Protein AF-A0A382LH68-F1 (afdb_monomer_lite)

Foldseek 3Di:
DDDDPDCPDPVVVVVVVVVFVVVCVVVVNPPNDGDDDDPDDPVVVVVVCCVPVDDPPDDDDD

Radius of gyration: 15.88 Å; chains: 1; bounding box: 38×28×43 Å

pLDDT: mean 94.2, std 4.14, range [74.12, 98.5]

Secondary structure (DSSP, 8-state):
------TT-HHHHHHHHHHHHHHHHHTT-TTT-------S-HHHHHHHHHHHHS-TT-----

Structure (mmCIF, N/CA/C/O backbone):
data_AF-A0A382LH68-F1
#
_entry.id   AF-A0A382LH68-F1
#
loop_
_atom_site.group_PDB
_atom_site.id
_atom_site.type_symbol
_atom_site.label_atom_id
_atom_site.label_alt_id
_atom_site.label_comp_id
_atom_site.label_asym_id
_atom_site.label_entity_id
_atom_site.label_seq_id
_atom_site.pdbx_PDB_ins_code
_atom_site.Cartn_x
_atom_site.Cartn_y
_atom_site.Cartn_z
_atom_site.occupancy
_atom_site.B_iso_or_equiv
_atom_site.auth_seq_id
_atom_site.auth_comp_id
_atom_site.auth_asym_id
_atom_site.auth_atom_id
_atom_site.pdbx_PDB_model_num
ATOM 1 N N . MET A 1 1 ? 23.376 6.370 -21.767 1.00 74.12 1 MET A N 1
ATOM 2 C CA . MET A 1 1 ? 22.728 7.408 -20.937 1.00 74.12 1 MET A CA 1
ATOM 3 C C . MET A 1 1 ? 21.752 6.694 -20.016 1.00 74.12 1 MET A C 1
ATOM 5 O O . MET A 1 1 ? 21.038 5.835 -20.516 1.00 74.12 1 MET A O 1
ATOM 9 N N . LEU A 1 2 ? 21.792 6.939 -18.704 1.00 84.44 2 LEU A N 1
ATOM 10 C CA . LEU A 1 2 ? 20.882 6.284 -17.755 1.00 84.44 2 LEU A CA 1
ATOM 11 C C . LEU A 1 2 ? 19.466 6.856 -17.918 1.00 84.44 2 LEU A C 1
ATOM 13 O O . LEU A 1 2 ? 19.319 8.052 -18.161 1.00 84.44 2 LEU A O 1
ATOM 17 N N . HIS A 1 3 ? 18.451 5.995 -17.828 1.00 85.56 3 HIS A N 1
ATOM 18 C CA . HIS A 1 3 ? 17.044 6.400 -17.868 1.00 85.56 3 HIS A CA 1
ATOM 19 C C . HIS A 1 3 ? 16.586 6.788 -16.463 1.00 85.56 3 HIS A C 1
ATOM 21 O O . HIS A 1 3 ? 16.789 6.017 -15.524 1.00 85.56 3 HIS A O 1
ATOM 27 N N . ASP A 1 4 ? 15.991 7.970 -16.325 1.00 87.50 4 ASP A N 1
ATOM 28 C CA . ASP A 1 4 ? 15.413 8.429 -15.063 1.00 87.50 4 ASP A CA 1
ATOM 29 C C . ASP A 1 4 ? 13.989 7.881 -14.909 1.00 87.50 4 ASP A C 1
ATOM 31 O O . ASP A 1 4 ? 13.079 8.213 -15.673 1.00 87.50 4 ASP A O 1
ATOM 35 N N . TRP A 1 5 ? 13.800 7.021 -13.911 1.00 86.06 5 TRP A N 1
ATOM 36 C CA . TRP A 1 5 ? 12.522 6.392 -13.600 1.00 86.06 5 TRP A CA 1
ATOM 37 C C . TRP A 1 5 ? 11.693 7.297 -12.690 1.00 86.06 5 TRP A C 1
ATOM 39 O O . TRP A 1 5 ? 11.490 7.015 -11.509 1.00 86.06 5 TRP A O 1
ATOM 49 N N . GLY A 1 6 ? 11.198 8.400 -13.248 1.00 90.62 6 GLY A N 1
ATOM 50 C CA . GLY A 1 6 ? 10.268 9.272 -12.538 1.00 90.62 6 GLY A CA 1
ATOM 51 C C . GLY A 1 6 ? 8.970 8.547 -12.154 1.00 90.62 6 GLY A C 1
ATOM 52 O O . GLY A 1 6 ? 8.553 7.584 -12.795 1.00 90.62 6 GLY A O 1
ATOM 53 N N . SER A 1 7 ? 8.253 9.054 -11.149 1.00 90.25 7 SER A N 1
ATOM 54 C CA . SER A 1 7 ? 7.010 8.436 -10.641 1.00 90.25 7 SER A CA 1
ATOM 55 C C . SER A 1 7 ? 5.872 8.332 -11.668 1.00 90.25 7 SER A C 1
ATOM 57 O O . SER A 1 7 ? 4.930 7.564 -11.477 1.00 90.25 7 SER A O 1
ATOM 59 N N . ARG A 1 8 ? 5.953 9.101 -12.760 1.00 93.06 8 ARG A N 1
ATOM 60 C CA . ARG A 1 8 ? 5.011 9.070 -13.890 1.00 93.06 8 ARG A CA 1
ATOM 61 C C . ARG A 1 8 ? 5.469 8.170 -15.040 1.00 93.06 8 ARG A C 1
ATOM 63 O O . ARG A 1 8 ? 4.745 8.042 -16.026 1.00 93.06 8 ARG A O 1
ATOM 70 N N . ASP A 1 9 ? 6.652 7.571 -14.937 1.00 96.19 9 ASP A N 1
ATOM 71 C CA . ASP A 1 9 ? 7.144 6.627 -15.929 1.00 96.19 9 ASP A CA 1
ATOM 72 C C . ASP A 1 9 ? 6.255 5.373 -15.957 1.00 96.19 9 ASP A C 1
ATOM 74 O O . ASP A 1 9 ? 5.871 4.824 -14.920 1.00 96.19 9 ASP A O 1
ATOM 78 N N . LYS A 1 10 ? 5.922 4.908 -17.165 1.00 95.56 10 LYS A N 1
ATOM 79 C CA . LYS A 1 10 ? 5.015 3.773 -17.366 1.00 95.56 10 LYS A CA 1
ATOM 80 C C . LYS A 1 10 ? 5.524 2.492 -16.713 1.00 95.56 10 LYS A C 1
ATOM 82 O O . LYS A 1 10 ? 4.716 1.780 -16.120 1.00 95.56 10 LYS A O 1
ATOM 87 N N . ASN A 1 11 ? 6.822 2.196 -16.784 1.00 94.88 11 ASN A N 1
ATOM 88 C CA . ASN A 1 11 ? 7.330 0.962 -16.190 1.00 94.88 11 ASN A CA 1
ATOM 89 C C . ASN A 1 11 ? 7.443 1.093 -14.669 1.00 94.88 11 ASN A C 1
ATOM 91 O O . ASN A 1 11 ? 7.225 0.105 -13.977 1.00 94.88 11 ASN A O 1
ATOM 95 N N . PHE A 1 12 ? 7.698 2.291 -14.125 1.00 94.38 12 PHE A N 1
ATOM 96 C CA . PHE A 1 12 ? 7.640 2.505 -12.673 1.00 94.38 12 PHE A CA 1
ATOM 97 C C . PHE A 1 12 ? 6.216 2.309 -12.130 1.00 94.38 12 PHE A C 1
ATOM 99 O O . PHE A 1 12 ? 6.013 1.666 -11.095 1.00 94.38 12 PHE A O 1
ATOM 106 N N . ILE A 1 13 ? 5.212 2.813 -12.855 1.00 95.56 13 ILE A N 1
ATOM 107 C CA . ILE A 1 13 ? 3.796 2.600 -12.533 1.00 95.56 13 ILE A CA 1
ATOM 108 C C . ILE A 1 13 ? 3.442 1.109 -12.612 1.00 95.56 13 ILE A C 1
ATOM 110 O O . ILE A 1 13 ? 2.774 0.593 -11.713 1.00 95.56 13 ILE A O 1
ATOM 114 N N . GLU A 1 14 ? 3.881 0.407 -13.660 1.00 96.94 14 GLU A N 1
ATOM 115 C CA . GLU A 1 14 ? 3.600 -1.024 -13.818 1.00 96.94 14 GLU A CA 1
ATOM 116 C C . GLU A 1 14 ? 4.296 -1.869 -12.747 1.00 96.94 14 GLU A C 1
ATOM 118 O O . GLU A 1 14 ? 3.679 -2.770 -12.180 1.00 96.94 14 GLU A O 1
ATOM 123 N N . LEU A 1 15 ? 5.533 -1.527 -12.382 1.00 95.19 15 LEU A N 1
ATOM 124 C CA . LEU A 1 15 ? 6.252 -2.169 -11.285 1.00 95.19 15 LEU A CA 1
ATOM 125 C C . LEU A 1 15 ? 5.487 -2.029 -9.964 1.00 95.19 15 LEU A C 1
ATOM 127 O O . LEU A 1 15 ? 5.238 -3.027 -9.289 1.00 95.19 15 LEU A O 1
ATOM 131 N N . ASN A 1 16 ? 5.051 -0.813 -9.620 1.00 96.06 16 ASN A N 1
ATOM 132 C CA . ASN A 1 16 ? 4.246 -0.581 -8.418 1.00 96.06 16 ASN A CA 1
ATOM 133 C C . ASN A 1 16 ? 2.945 -1.391 -8.442 1.00 96.06 16 ASN A C 1
ATOM 135 O O . ASN A 1 16 ? 2.572 -2.001 -7.440 1.00 96.06 16 ASN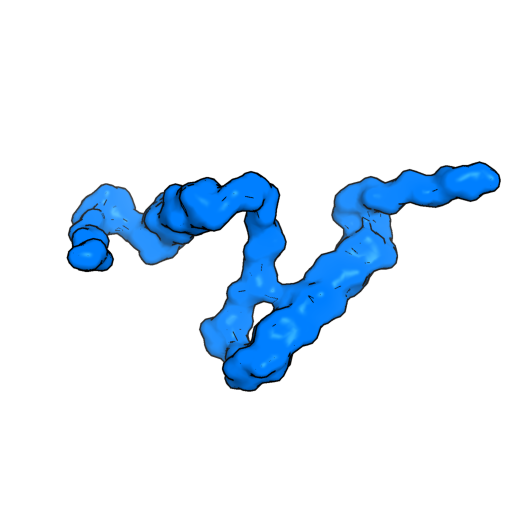 A O 1
ATOM 139 N N . ARG A 1 17 ? 2.256 -1.429 -9.588 1.00 97.31 17 ARG A N 1
ATOM 140 C CA . ARG A 1 17 ? 1.030 -2.217 -9.761 1.00 97.31 17 ARG A CA 1
ATOM 141 C C . ARG A 1 17 ? 1.287 -3.712 -9.562 1.00 97.31 17 ARG A C 1
ATOM 143 O O . ARG A 1 17 ? 0.498 -4.368 -8.885 1.00 97.31 17 ARG A O 1
ATOM 150 N N . SER A 1 18 ? 2.372 -4.235 -10.125 1.00 97.94 18 SER A N 1
ATOM 151 C CA . SER A 1 18 ? 2.759 -5.643 -10.012 1.00 97.94 18 SER A CA 1
ATOM 152 C C . SER A 1 18 ? 3.070 -6.036 -8.565 1.00 97.94 18 SER A C 1
ATOM 154 O O . SER A 1 18 ? 2.531 -7.028 -8.068 1.00 97.94 18 SER A O 1
ATOM 156 N N . ILE A 1 19 ? 3.853 -5.219 -7.851 1.00 97.56 19 ILE A N 1
ATOM 157 C CA . ILE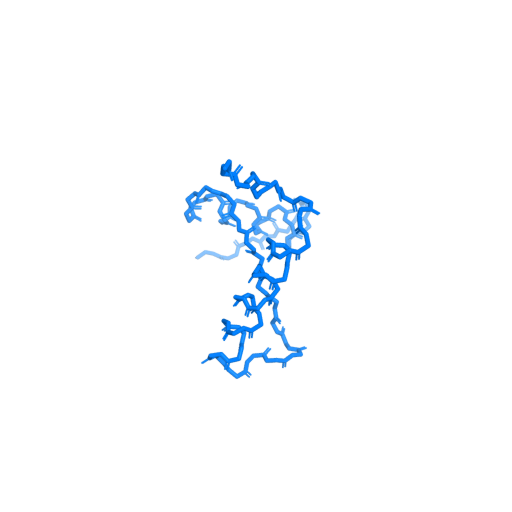 A 1 19 ? 4.192 -5.451 -6.439 1.00 97.56 19 ILE A CA 1
ATOM 158 C C . ILE A 1 19 ? 2.924 -5.464 -5.579 1.00 97.56 19 ILE A C 1
ATOM 160 O O . ILE A 1 19 ? 2.689 -6.426 -4.850 1.00 97.56 19 ILE A O 1
ATOM 164 N N . ARG A 1 20 ? 2.068 -4.442 -5.708 1.00 98.00 20 ARG A N 1
ATOM 165 C CA . ARG A 1 20 ? 0.814 -4.339 -4.942 1.00 98.00 20 ARG A CA 1
ATOM 166 C C . ARG A 1 20 ? -0.090 -5.555 -5.149 1.00 98.00 20 ARG A C 1
ATOM 168 O O . ARG A 1 20 ? -0.556 -6.138 -4.176 1.00 98.00 20 ARG A O 1
ATOM 175 N N . LYS A 1 21 ? -0.292 -5.977 -6.404 1.00 98.19 21 LYS A N 1
ATOM 176 C CA . LYS A 1 21 ? -1.096 -7.167 -6.735 1.00 98.19 21 LYS A CA 1
ATOM 177 C C . LYS A 1 21 ? -0.496 -8.449 -6.159 1.00 98.19 21 LYS A C 1
ATOM 179 O O . LYS A 1 21 ? -1.229 -9.283 -5.642 1.00 98.19 21 LYS A O 1
ATOM 184 N N . SER A 1 22 ? 0.825 -8.596 -6.237 1.00 98.25 22 SER A N 1
ATOM 185 C CA . SER A 1 22 ? 1.521 -9.786 -5.738 1.00 98.25 22 SER A CA 1
ATOM 186 C C . SER A 1 22 ? 1.417 -9.915 -4.217 1.00 98.25 22 SER A C 1
ATOM 188 O O . SER A 1 22 ? 1.214 -11.016 -3.719 1.00 98.25 22 SER A O 1
ATOM 190 N N . LEU A 1 23 ? 1.494 -8.799 -3.483 1.00 98.19 23 LEU A N 1
ATOM 191 C CA . LEU A 1 23 ? 1.332 -8.785 -2.026 1.00 98.19 23 LEU A CA 1
ATOM 192 C C . LEU A 1 23 ? -0.090 -9.154 -1.590 1.00 98.19 23 LEU A C 1
ATOM 194 O O . LEU A 1 23 ? -0.246 -9.903 -0.633 1.00 98.19 23 LEU A O 1
ATOM 198 N N . ILE A 1 24 ? -1.118 -8.674 -2.298 1.00 98.50 24 ILE A N 1
ATOM 199 C CA . ILE A 1 24 ? -2.513 -9.055 -2.016 1.00 98.50 24 ILE A CA 1
ATOM 200 C C . ILE A 1 24 ? -2.724 -10.548 -2.290 1.00 98.50 24 ILE A C 1
ATOM 202 O O . ILE A 1 24 ? -3.306 -11.248 -1.467 1.00 98.50 24 ILE A O 1
ATOM 206 N N . LYS A 1 25 ? -2.204 -11.048 -3.415 1.00 98.38 25 LYS A N 1
ATOM 207 C CA . LYS A 1 25 ? -2.292 -12.468 -3.770 1.00 98.38 25 LYS A CA 1
ATOM 208 C C . LYS A 1 25 ? -1.594 -13.379 -2.758 1.00 98.38 25 LYS A C 1
ATOM 210 O O . LYS A 1 25 ? -2.050 -14.485 -2.515 1.00 98.38 25 LYS A O 1
ATOM 215 N N . LEU A 1 26 ? -0.491 -12.928 -2.157 1.00 98.31 26 LEU A N 1
ATOM 216 C CA . LEU A 1 26 ? 0.250 -13.704 -1.156 1.00 98.31 26 LEU A CA 1
ATOM 217 C C . LEU A 1 26 ? -0.602 -14.065 0.072 1.00 98.31 26 LEU A C 1
ATOM 219 O O . LEU A 1 26 ? -0.313 -15.055 0.738 1.00 98.31 26 LEU A O 1
ATOM 223 N N . ILE A 1 27 ? -1.617 -13.255 0.375 1.00 97.94 27 ILE A N 1
ATOM 224 C CA . ILE A 1 27 ? -2.521 -13.452 1.511 1.00 97.94 27 ILE A CA 1
ATOM 225 C C . ILE A 1 27 ? -3.911 -13.953 1.086 1.00 97.94 27 ILE A C 1
ATOM 227 O O . ILE A 1 27 ? -4.836 -13.864 1.889 1.00 97.94 27 ILE A O 1
ATOM 231 N N . ASP A 1 28 ? -4.074 -14.407 -0.166 1.00 98.12 28 ASP A N 1
ATOM 232 C CA . ASP A 1 28 ? -5.370 -14.761 -0.777 1.00 98.12 28 ASP A CA 1
ATOM 233 C C . ASP A 1 28 ? -6.442 -13.665 -0.566 1.00 98.12 28 ASP A C 1
ATOM 235 O O . ASP A 1 28 ? -7.617 -13.926 -0.293 1.00 98.12 28 ASP A O 1
ATOM 239 N N . GLY A 1 29 ? -6.007 -12.400 -0.604 1.00 98.12 29 GLY A N 1
ATOM 240 C CA . GLY A 1 29 ? -6.791 -11.238 -0.190 1.00 98.12 29 GLY A CA 1
ATOM 241 C C . GLY A 1 29 ? -7.515 -10.517 -1.324 1.00 98.12 29 GLY A C 1
ATOM 242 O O . GLY A 1 29 ? -8.034 -9.414 -1.119 1.00 98.12 29 GLY A O 1
ATOM 243 N N . GLU A 1 30 ? -7.508 -11.072 -2.534 1.00 98.12 30 GLU A N 1
ATOM 244 C CA . GLU A 1 30 ? -8.107 -10.443 -3.702 1.00 98.12 30 GLU A CA 1
ATOM 245 C C . GLU A 1 30 ? -9.578 -10.067 -3.452 1.00 98.12 30 GLU A C 1
ATOM 247 O O . GLU A 1 30 ? -10.348 -10.814 -2.853 1.00 98.12 30 GLU A O 1
ATOM 252 N N . ASN A 1 31 ? -9.991 -8.895 -3.947 1.00 96.69 31 ASN A N 1
ATOM 253 C CA . ASN A 1 31 ? -11.334 -8.308 -3.789 1.00 96.69 31 ASN A CA 1
ATOM 254 C C . ASN A 1 31 ? -11.715 -7.849 -2.369 1.00 96.69 31 ASN A C 1
ATOM 256 O O . ASN A 1 31 ? -12.715 -7.148 -2.227 1.00 96.69 31 ASN A O 1
ATOM 260 N N . LEU A 1 32 ? -10.944 -8.205 -1.337 1.00 97.75 32 LEU A N 1
ATOM 261 C CA . LEU A 1 32 ? -11.204 -7.808 0.053 1.00 97.75 32 LEU A CA 1
ATOM 262 C C . LEU A 1 32 ? -10.205 -6.773 0.568 1.00 97.75 32 LEU A C 1
ATOM 264 O O . LEU A 1 32 ? -10.568 -5.908 1.363 1.00 97.75 32 LEU A O 1
ATOM 268 N N . PHE A 1 33 ? -8.958 -6.853 0.111 1.00 97.56 33 PHE A N 1
ATOM 269 C CA . PHE A 1 33 ? -7.872 -5.997 0.568 1.00 97.56 33 PHE A CA 1
ATOM 270 C C . PHE A 1 33 ? -7.268 -5.187 -0.575 1.00 97.56 33 PHE A C 1
ATOM 272 O O . PHE A 1 33 ? -7.348 -5.547 -1.749 1.00 97.56 33 PHE A O 1
ATOM 279 N N . GLU A 1 34 ? -6.614 -4.092 -0.201 1.00 95.69 34 GLU A N 1
ATOM 280 C CA . GLU A 1 34 ? -5.840 -3.244 -1.097 1.00 95.69 34 GLU A CA 1
ATOM 281 C C . GLU A 1 34 ? -4.458 -2.991 -0.482 1.00 95.69 34 GLU A C 1
ATOM 283 O O . GLU A 1 34 ? -4.316 -2.880 0.736 1.00 95.69 34 GLU A O 1
ATOM 288 N N . CYS A 1 35 ? -3.429 -2.888 -1.322 1.00 96.31 35 CYS A N 1
ATOM 289 C CA . CYS A 1 35 ? -2.071 -2.580 -0.892 1.00 96.31 35 CYS A CA 1
ATOM 290 C C . CYS A 1 35 ? -1.762 -1.127 -1.247 1.00 96.31 35 CYS A C 1
ATOM 292 O O . CYS A 1 35 ? -1.773 -0.761 -2.422 1.00 96.31 35 CYS A O 1
ATOM 294 N N . VAL A 1 36 ? -1.459 -0.297 -0.249 1.00 93.62 36 VAL A N 1
ATOM 295 C CA . VAL A 1 36 ? -1.098 1.112 -0.448 1.00 93.62 36 VAL A CA 1
ATOM 296 C C . VAL A 1 36 ? 0.384 1.294 -0.111 1.00 93.62 36 VAL A C 1
ATOM 298 O O . VAL A 1 36 ? 0.757 1.140 1.051 1.00 93.62 36 VAL A O 1
ATOM 301 N N . PRO A 1 37 ? 1.250 1.608 -1.093 1.00 92.50 37 PRO A N 1
ATOM 302 C CA . PRO A 1 37 ? 2.635 1.968 -0.817 1.00 92.50 37 PRO A CA 1
ATOM 303 C C . PRO A 1 37 ? 2.682 3.271 -0.018 1.00 92.50 37 PRO A C 1
ATOM 305 O O . PRO A 1 37 ? 2.250 4.317 -0.503 1.00 92.50 37 PRO A O 1
ATOM 308 N N . MET A 1 38 ? 3.207 3.203 1.201 1.00 91.75 38 MET A N 1
ATOM 309 C CA . MET A 1 38 ? 3.327 4.345 2.104 1.00 91.75 38 MET A CA 1
ATOM 310 C C . MET A 1 38 ? 4.795 4.733 2.250 1.00 91.75 38 MET A C 1
ATOM 312 O O . MET A 1 38 ? 5.642 3.885 2.529 1.00 91.75 38 MET A O 1
ATOM 316 N N . GLN A 1 39 ? 5.102 6.017 2.072 1.00 89.88 39 GLN A N 1
ATOM 317 C CA . GLN A 1 39 ? 6.410 6.555 2.438 1.00 89.88 39 GLN A CA 1
ATOM 318 C C . GLN A 1 39 ? 6.510 6.659 3.964 1.00 89.88 39 GLN A C 1
ATOM 320 O O . GLN A 1 39 ? 5.535 6.995 4.626 1.00 89.88 39 GLN A O 1
ATOM 325 N N . GLY A 1 40 ? 7.705 6.446 4.512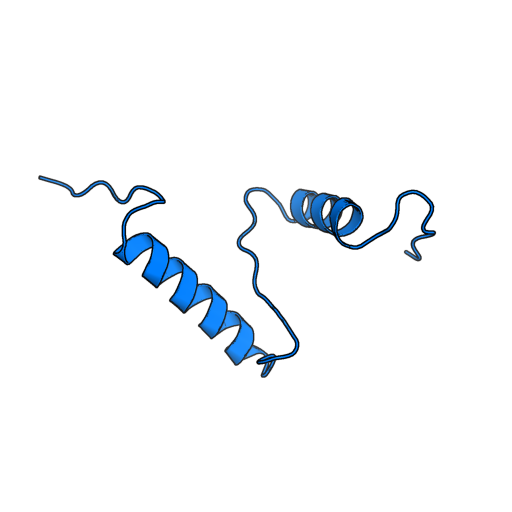 1.00 92.31 40 GLY A N 1
ATOM 326 C CA . GLY A 1 40 ? 7.973 6.633 5.936 1.00 92.31 40 GLY A CA 1
ATOM 327 C C . GLY A 1 40 ? 7.990 5.321 6.713 1.00 92.31 40 GLY A C 1
ATOM 328 O O . GLY A 1 40 ? 8.184 4.248 6.148 1.00 92.31 40 GLY A O 1
ATOM 329 N N . SER A 1 41 ? 7.869 5.421 8.035 1.00 94.25 41 SER A N 1
ATOM 330 C CA . SER A 1 41 ? 7.963 4.281 8.950 1.00 94.25 41 SER A CA 1
ATOM 331 C C . SER A 1 41 ? 6.597 3.646 9.236 1.00 94.25 41 SER A C 1
ATOM 333 O O . SER A 1 41 ? 5.550 4.175 8.862 1.00 94.25 41 SER A O 1
ATOM 335 N N . GLY A 1 42 ? 6.593 2.538 9.984 1.00 92.00 42 GLY A N 1
ATOM 336 C CA . GLY A 1 42 ? 5.353 1.929 10.475 1.00 92.00 42 GLY A CA 1
ATOM 337 C C . GLY A 1 42 ? 4.500 2.885 11.319 1.00 92.00 42 GLY A C 1
ATOM 338 O O . GLY A 1 42 ? 3.280 2.869 11.206 1.00 92.00 42 GLY A O 1
ATOM 339 N N . THR A 1 43 ? 5.115 3.784 12.095 1.00 94.62 43 THR A N 1
ATOM 340 C CA . THR A 1 43 ? 4.380 4.796 12.874 1.00 94.62 43 THR A CA 1
ATOM 341 C C . THR A 1 43 ? 3.619 5.764 11.970 1.00 94.62 43 THR A C 1
ATOM 343 O O . THR A 1 43 ? 2.469 6.085 12.257 1.00 94.62 43 THR A O 1
ATOM 346 N N . PHE A 1 44 ? 4.219 6.169 10.845 1.00 95.62 44 PHE A N 1
ATOM 347 C CA . PHE A 1 44 ? 3.534 7.000 9.853 1.00 95.62 44 PHE A CA 1
ATOM 348 C C . PHE A 1 44 ? 2.317 6.277 9.266 1.00 95.62 44 PHE A C 1
ATOM 350 O O . PHE A 1 44 ? 1.255 6.873 9.098 1.00 95.62 44 PHE A O 1
ATOM 357 N N . ALA A 1 45 ? 2.439 4.971 9.007 1.00 94.56 45 ALA A N 1
ATOM 358 C CA . ALA A 1 45 ? 1.317 4.169 8.531 1.00 94.56 45 ALA A CA 1
ATOM 359 C C . ALA A 1 45 ? 0.168 4.104 9.557 1.00 94.56 45 ALA A C 1
ATOM 361 O O . ALA A 1 45 ? -0.992 4.193 9.160 1.00 94.56 45 ALA A O 1
ATOM 362 N N . VAL A 1 46 ? 0.467 4.013 10.860 1.00 93.56 46 VAL A N 1
ATOM 363 C CA . VAL A 1 46 ? -0.556 4.039 11.926 1.00 93.56 46 VAL A CA 1
ATOM 364 C C . VAL A 1 46 ? -1.293 5.380 11.957 1.00 93.56 46 VAL A C 1
ATOM 366 O O . VAL A 1 46 ? -2.521 5.399 12.008 1.00 93.56 46 VAL A O 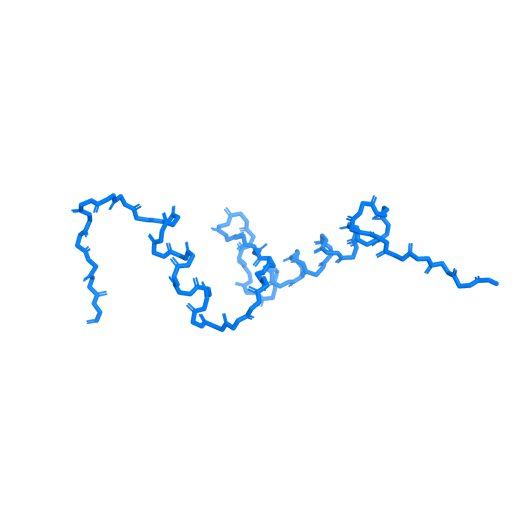1
ATOM 369 N N . GLU A 1 47 ? -0.575 6.500 11.876 1.00 94.00 47 GLU A N 1
ATOM 370 C CA . GLU A 1 47 ? -1.189 7.833 11.846 1.00 94.00 47 GLU A CA 1
ATOM 371 C C . GLU A 1 47 ? -2.083 8.016 10.609 1.00 94.00 47 GLU A C 1
ATOM 373 O O . GLU A 1 47 ? -3.246 8.412 10.728 1.00 94.00 47 GLU A O 1
ATOM 378 N N . ALA A 1 48 ? -1.581 7.642 9.428 1.00 94.88 48 ALA A N 1
ATOM 379 C CA . ALA A 1 48 ? -2.338 7.704 8.181 1.00 94.88 48 ALA A CA 1
ATOM 380 C C . ALA A 1 48 ? -3.597 6.822 8.219 1.00 94.88 48 ALA A C 1
ATOM 382 O O . ALA A 1 48 ? -4.657 7.237 7.743 1.00 94.88 48 ALA A O 1
ATOM 383 N N . MET A 1 49 ? -3.497 5.628 8.812 1.00 93.56 49 MET A N 1
ATOM 384 C CA . MET A 1 49 ? -4.622 4.714 9.010 1.00 93.56 49 MET A CA 1
ATOM 385 C C . MET A 1 49 ? -5.698 5.352 9.890 1.00 93.56 49 MET A C 1
ATOM 387 O O . MET A 1 49 ? -6.864 5.369 9.504 1.00 93.56 49 MET A O 1
ATOM 391 N N . ILE A 1 50 ? -5.322 5.914 11.043 1.00 94.25 50 ILE A N 1
ATOM 392 C CA . ILE A 1 50 ? -6.272 6.571 11.949 1.00 94.25 50 ILE A CA 1
ATOM 393 C C . ILE A 1 50 ? -6.963 7.741 11.237 1.00 94.25 50 ILE A C 1
ATOM 395 O O . ILE A 1 50 ? -8.191 7.817 11.250 1.00 94.25 50 ILE A O 1
ATOM 399 N N . GLY A 1 51 ? -6.201 8.608 10.566 1.00 94.00 51 GLY A N 1
ATOM 400 C CA . GLY A 1 51 ? -6.744 9.781 9.878 1.00 94.00 51 GLY A CA 1
ATOM 401 C C . GLY A 1 51 ? -7.638 9.458 8.676 1.00 94.00 51 GLY A C 1
ATOM 402 O O . GLY A 1 51 ? -8.559 10.217 8.384 1.00 94.00 51 GLY A O 1
ATOM 403 N N . SER A 1 52 ? -7.395 8.337 7.990 1.00 94.12 52 SER A N 1
ATOM 404 C CA . SER A 1 52 ? -8.113 7.983 6.755 1.00 94.12 52 SER A CA 1
ATOM 405 C C . SER A 1 52 ? -9.273 7.013 6.976 1.00 94.12 52 SER A C 1
ATOM 407 O O . SER A 1 52 ? -10.248 7.048 6.228 1.00 94.12 52 SER A O 1
ATOM 409 N N . LEU A 1 53 ? -9.170 6.123 7.969 1.00 93.69 53 LEU A N 1
ATOM 410 C CA . LEU A 1 53 ? -10.132 5.034 8.182 1.00 93.69 53 LEU A CA 1
ATOM 411 C C . LEU A 1 53 ? -11.111 5.298 9.332 1.00 93.69 53 LEU A C 1
ATOM 413 O O . LEU A 1 53 ? -12.008 4.488 9.568 1.00 93.69 53 LEU A O 1
ATOM 417 N N . THR A 1 54 ? -10.972 6.415 10.051 1.00 95.94 54 THR A N 1
ATOM 418 C CA . THR A 1 54 ? -11.874 6.783 11.152 1.00 95.94 54 THR A CA 1
ATOM 419 C C . THR A 1 54 ? -12.557 8.129 10.903 1.00 95.94 54 THR A C 1
ATOM 421 O O . THR A 1 54 ? -12.089 8.962 10.133 1.00 95.94 54 THR A O 1
ATOM 424 N N . LYS A 1 55 ? -13.707 8.354 11.550 1.00 95.44 55 LYS A N 1
ATOM 425 C CA . LYS A 1 55 ? -14.379 9.668 11.578 1.00 95.44 55 LYS A CA 1
ATOM 426 C C . LYS A 1 55 ? -13.820 10.515 12.724 1.00 95.44 55 LYS A C 1
ATOM 428 O O . LYS A 1 55 ? -13.470 9.949 13.755 1.00 95.44 55 LYS A O 1
ATOM 433 N N . THR A 1 56 ? -13.880 11.845 12.613 1.00 92.00 56 THR A N 1
ATOM 434 C CA . THR A 1 56 ? -13.329 12.821 13.583 1.00 92.00 56 THR A CA 1
ATOM 435 C C . THR A 1 56 ? -13.638 12.528 15.058 1.00 92.00 56 THR A C 1
ATOM 437 O O . THR A 1 56 ? -12.767 12.700 15.899 1.00 92.00 56 THR A O 1
ATOM 440 N N . ASN A 1 57 ? -14.842 12.039 15.378 1.00 92.88 57 ASN A N 1
ATOM 441 C CA . ASN A 1 57 ? -15.263 11.755 16.760 1.00 92.88 57 ASN A CA 1
ATOM 442 C C . ASN A 1 57 ? -15.388 10.248 17.057 1.00 92.88 57 ASN A C 1
ATOM 444 O O . ASN A 1 57 ? -16.173 9.840 17.915 1.00 92.88 57 ASN A O 1
ATOM 448 N N . SER A 1 58 ? -14.663 9.405 16.320 1.00 95.44 58 SER A N 1
ATOM 449 C CA . SER A 1 58 ? -14.642 7.961 16.576 1.00 95.44 58 SER A CA 1
ATOM 450 C C . SER A 1 58 ? -13.838 7.659 17.835 1.00 95.44 58 SER A C 1
ATOM 452 O O . SER A 1 58 ? -12.823 8.297 18.104 1.00 95.44 58 SER A O 1
ATOM 454 N N . LYS A 1 59 ? -14.266 6.650 18.595 1.00 94.88 59 LYS A N 1
ATOM 455 C CA . LYS A 1 59 ? -13.451 6.076 19.669 1.00 94.88 59 LYS A CA 1
ATOM 456 C C . LYS A 1 59 ? -12.664 4.899 19.103 1.00 94.88 59 LYS A C 1
ATOM 458 O O . LYS A 1 59 ? -13.238 4.070 18.402 1.00 94.88 59 LYS A O 1
ATOM 463 N N . ILE A 1 60 ? -11.372 4.845 19.409 1.00 94.12 60 ILE A N 1
ATOM 464 C CA . ILE A 1 60 ? -10.467 3.774 18.985 1.00 94.12 60 ILE A CA 1
ATOM 465 C C . ILE A 1 60 ? -10.220 2.874 20.192 1.00 94.12 60 ILE A C 1
ATOM 467 O O . ILE A 1 60 ? -9.907 3.373 21.272 1.00 94.12 60 ILE A O 1
ATOM 471 N N . LEU A 1 61 ? -10.392 1.566 20.010 1.00 94.31 61 LEU A N 1
ATOM 472 C CA . LEU A 1 61 ? -9.964 0.570 20.986 1.00 9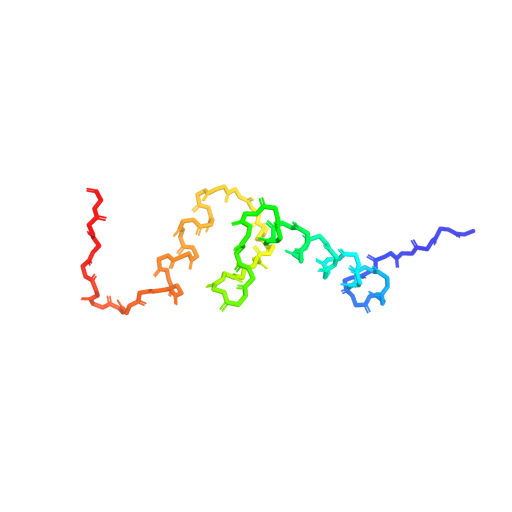4.31 61 LEU A CA 1
ATOM 473 C C . LEU A 1 61 ? -8.505 0.208 20.692 1.00 94.31 61 LEU A C 1
ATOM 475 O O . LEU A 1 61 ? -8.171 -0.048 19.535 1.00 94.31 61 LEU A O 1
ATOM 479 N N . ILE A 1 62 ? -7.670 0.211 21.729 1.00 89.12 62 ILE A N 1
ATOM 480 C CA . ILE A 1 62 ? -6.244 -0.130 21.675 1.00 89.12 62 ILE A CA 1
ATOM 481 C C . ILE A 1 62 ? -6.012 -1.317 22.600 1.00 89.12 62 ILE A C 1
ATOM 483 O O . ILE A 1 62 ? -6.522 -1.250 23.743 1.00 89.12 62 ILE A O 1
#

Organism: NCBI:txid408172

Sequence (62 aa):
MLHDWGSRDKNFIELNRSIRKSLIKLIDGENLFECVPMQGSGTFAVEAMIGSLTKTNSKILI

InterPro domains:
  IPR015421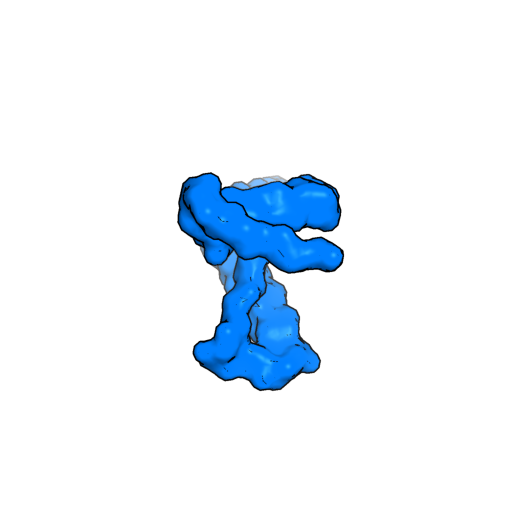 Pyridoxal phosphate-dependent transferase, major domain [G3DSA:3.40.640.10] (2-62)
  IPR015424 Pyridoxal phosphate-dependent transferase [SSF53383] (2-61)